Protein AF-A0A7E4W895-F1 (afdb_monomer_lite)

Secondary structure (DSSP, 8-state):
------HHHHHHHHHHHHHHHHHHHHHHHHHHHHHHHHHHHGGGS-HHHHHHHHHHHHHHHHHHHHHHHHHHHHHHHHHHHHH-GGGHHHHHHHHHHHHHTHHHHHHHHHHHH-HHHHHHHHHHHHHHHHHHHTSS-----------------------

Structure (mmCIF, N/CA/C/O backbone):
data_AF-A0A7E4W895-F1
#
_entry.id   AF-A0A7E4W895-F1
#
loop_
_atom_site.group_PDB
_atom_site.id
_atom_site.type_symbol
_atom_site.label_atom_id
_atom_site.label_alt_id
_atom_site.label_comp_id
_atom_site.label_asym_id
_atom_site.label_entity_id
_atom_site.label_seq_id
_atom_site.pdbx_PDB_ins_code
_atom_site.Cartn_x
_atom_site.Cartn_y
_atom_site.Cartn_z
_atom_site.occupancy
_atom_site.B_iso_or_equiv
_atom_site.auth_seq_id
_atom_site.auth_comp_id
_atom_site.auth_asym_id
_atom_site.auth_atom_id
_atom_site.pdbx_PDB_model_num
ATOM 1 N N . MET A 1 1 ? 22.074 -8.668 -29.970 1.00 47.22 1 MET A N 1
ATOM 2 C CA . MET A 1 1 ? 21.170 -7.599 -29.499 1.00 47.22 1 MET A CA 1
ATOM 3 C C . MET A 1 1 ? 21.918 -6.771 -28.468 1.00 47.22 1 MET A C 1
ATOM 5 O O . MET A 1 1 ? 22.165 -7.253 -27.373 1.00 47.22 1 MET A O 1
ATOM 9 N N . THR A 1 2 ? 22.392 -5.586 -28.841 1.00 46.00 2 THR A N 1
ATOM 10 C CA . THR A 1 2 ? 23.095 -4.675 -27.926 1.00 46.00 2 THR A CA 1
ATOM 11 C C . THR A 1 2 ? 22.067 -3.862 -27.147 1.00 46.00 2 THR A C 1
ATOM 13 O O . THR A 1 2 ? 21.352 -3.057 -27.739 1.00 46.00 2 THR A O 1
ATOM 16 N N . PHE A 1 3 ? 21.988 -4.079 -25.833 1.00 55.56 3 PHE A N 1
ATOM 17 C CA . PHE A 1 3 ? 21.206 -3.254 -24.912 1.00 55.56 3 PHE A CA 1
ATOM 18 C C . PHE A 1 3 ? 21.777 -1.828 -24.896 1.00 55.56 3 PHE A C 1
ATOM 20 O O . PHE A 1 3 ? 22.714 -1.532 -24.156 1.00 55.56 3 PHE A O 1
ATOM 27 N N . GLN A 1 4 ? 21.238 -0.933 -25.723 1.00 60.53 4 GLN A N 1
ATOM 28 C CA . GLN A 1 4 ? 21.485 0.500 -25.578 1.00 60.53 4 GLN A CA 1
ATOM 29 C C . GLN A 1 4 ? 20.593 1.031 -24.456 1.00 60.53 4 GLN A C 1
ATOM 31 O O . GLN A 1 4 ? 19.469 1.475 -24.676 1.00 60.53 4 GLN A O 1
ATOM 36 N N . PHE A 1 5 ? 21.091 0.945 -23.223 1.00 64.50 5 PHE A N 1
ATOM 37 C CA . PHE A 1 5 ? 20.489 1.649 -22.100 1.00 64.50 5 PHE A CA 1
ATOM 38 C C . PHE A 1 5 ? 20.621 3.152 -22.333 1.00 64.50 5 PHE A C 1
ATOM 40 O O . PHE A 1 5 ? 21.709 3.720 -22.230 1.00 64.50 5 PHE A O 1
ATOM 47 N N . HIS A 1 6 ? 19.506 3.810 -22.636 1.00 74.12 6 HIS A N 1
ATOM 48 C CA . HIS A 1 6 ? 19.471 5.260 -22.662 1.00 74.12 6 HIS A CA 1
ATOM 49 C C . HIS A 1 6 ? 19.706 5.788 -21.241 1.00 74.12 6 HIS A C 1
ATOM 51 O O . HIS A 1 6 ? 18.913 5.559 -20.329 1.00 74.12 6 HIS A O 1
ATOM 57 N N . PHE A 1 7 ? 20.798 6.533 -21.071 1.00 76.81 7 PHE A N 1
ATOM 58 C CA . PHE A 1 7 ? 21.139 7.274 -19.854 1.00 76.81 7 PHE A CA 1
ATOM 59 C C . PHE A 1 7 ? 19.940 7.982 -19.174 1.00 76.81 7 PHE A C 1
ATOM 61 O O . PHE A 1 7 ? 19.807 7.859 -17.954 1.00 76.81 7 PHE A O 1
ATOM 68 N N . PRO A 1 8 ? 19.002 8.638 -19.900 1.00 81.56 8 PRO A N 1
ATOM 69 C CA . PRO A 1 8 ? 17.817 9.233 -19.271 1.00 81.56 8 PRO A CA 1
ATOM 70 C C . PRO A 1 8 ? 16.886 8.221 -18.580 1.00 81.56 8 PRO A C 1
ATOM 72 O O . PRO A 1 8 ? 16.293 8.551 -17.554 1.00 81.56 8 PRO A O 1
ATOM 75 N N . THR A 1 9 ? 16.782 6.983 -19.068 1.00 78.25 9 THR A N 1
ATOM 76 C CA . THR A 1 9 ? 15.957 5.935 -18.443 1.00 78.25 9 THR A CA 1
ATOM 77 C C . THR A 1 9 ? 16.526 5.509 -17.090 1.00 78.25 9 THR A C 1
ATOM 79 O O . THR A 1 9 ? 15.774 5.304 -16.140 1.00 78.25 9 THR A O 1
ATOM 82 N N . LEU A 1 10 ? 17.855 5.434 -16.968 1.00 79.94 10 LEU A N 1
ATOM 83 C CA . LEU A 1 10 ? 18.521 5.108 -15.702 1.00 79.94 10 LEU A CA 1
ATOM 84 C C . LEU A 1 10 ? 18.339 6.221 -14.663 1.00 79.94 10 LEU A C 1
ATOM 86 O O . LEU A 1 10 ? 18.015 5.933 -13.511 1.00 79.94 10 LEU A O 1
ATOM 90 N N . ILE A 1 11 ? 18.477 7.485 -15.076 1.00 85.31 11 ILE A N 1
ATOM 91 C CA . ILE A 1 11 ? 18.232 8.646 -14.203 1.00 85.31 11 ILE A CA 1
ATOM 92 C C . ILE A 1 11 ? 16.775 8.672 -13.729 1.00 85.31 11 ILE A C 1
ATOM 94 O O . ILE A 1 11 ? 16.512 8.901 -12.546 1.00 85.31 11 ILE A O 1
ATOM 98 N N . TYR A 1 12 ? 15.826 8.405 -14.629 1.00 82.44 12 TYR A N 1
ATOM 99 C CA . TYR A 1 12 ? 14.410 8.329 -14.281 1.00 82.44 12 TYR A CA 1
ATOM 100 C C . TYR A 1 12 ? 14.146 7.238 -13.234 1.00 82.44 12 TYR A C 1
ATOM 102 O O . TYR A 1 12 ? 13.542 7.515 -12.197 1.00 82.44 12 TYR A O 1
ATOM 110 N N . LEU A 1 13 ? 14.666 6.024 -13.445 1.00 80.69 13 LEU A N 1
ATOM 111 C CA . LEU A 1 13 ? 14.509 4.911 -12.503 1.00 80.69 13 LEU A CA 1
ATOM 112 C C . LEU A 1 13 ? 15.122 5.210 -11.134 1.00 80.69 13 LEU A C 1
ATOM 114 O O . LEU A 1 13 ? 14.492 4.927 -10.116 1.00 80.69 13 LEU A O 1
ATOM 118 N N . ALA A 1 14 ? 16.316 5.807 -11.100 1.00 83.25 14 ALA A N 1
ATOM 119 C CA . ALA A 1 14 ? 16.980 6.202 -9.859 1.00 83.25 14 ALA A CA 1
ATOM 120 C C . ALA A 1 14 ? 16.197 7.286 -9.097 1.00 83.25 14 ALA A C 1
ATOM 122 O O . ALA A 1 14 ? 16.089 7.245 -7.873 1.00 83.25 14 ALA A O 1
ATOM 123 N N . THR A 1 15 ? 15.604 8.239 -9.815 1.00 83.38 15 THR A N 1
ATOM 124 C CA . THR A 1 15 ? 14.814 9.315 -9.201 1.00 83.38 15 THR A CA 1
ATOM 125 C C . THR A 1 15 ? 13.5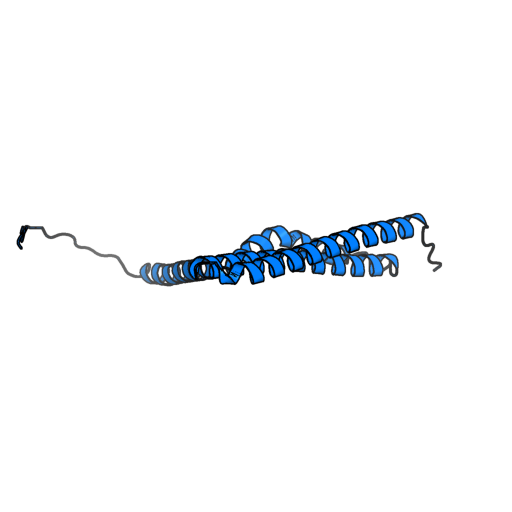05 8.772 -8.627 1.00 83.38 15 THR A C 1
ATOM 127 O O . THR A 1 15 ? 13.159 9.048 -7.477 1.00 83.38 15 THR A O 1
ATOM 130 N N . VAL A 1 16 ? 12.792 7.943 -9.395 1.00 80.69 16 VAL A N 1
ATOM 131 C CA . VAL A 1 16 ? 11.536 7.316 -8.955 1.00 80.69 16 VAL A CA 1
ATOM 132 C C . VAL A 1 16 ? 11.774 6.352 -7.792 1.00 80.69 16 VAL A C 1
ATOM 134 O O . VAL A 1 16 ? 10.981 6.340 -6.846 1.00 80.69 16 VAL A O 1
ATOM 137 N N . SER A 1 17 ? 12.868 5.582 -7.804 1.00 79.38 17 SER A N 1
ATOM 138 C CA . SER A 1 17 ? 13.217 4.683 -6.697 1.00 79.38 17 SER A CA 1
ATOM 139 C C . SER A 1 17 ? 13.502 5.458 -5.413 1.00 79.38 17 SER A C 1
ATOM 141 O O . SER A 1 17 ? 12.993 5.090 -4.351 1.00 79.38 17 SER A O 1
ATOM 143 N N . PHE A 1 18 ? 14.238 6.568 -5.504 1.00 85.50 18 PHE A N 1
ATOM 144 C CA . PHE A 1 18 ? 14.556 7.418 -4.362 1.00 85.50 18 PHE A CA 1
ATOM 145 C C . PHE A 1 18 ? 13.300 8.058 -3.758 1.00 85.50 18 PHE A C 1
ATOM 147 O O . PHE A 1 18 ? 13.082 7.980 -2.545 1.00 85.50 18 PHE A O 1
ATOM 154 N N . ILE A 1 19 ? 12.429 8.627 -4.596 1.00 84.88 19 ILE A N 1
ATOM 155 C CA . ILE A 1 19 ? 11.160 9.230 -4.157 1.00 84.88 19 ILE A CA 1
ATOM 156 C C . ILE A 1 19 ? 10.254 8.174 -3.512 1.00 84.88 19 ILE A 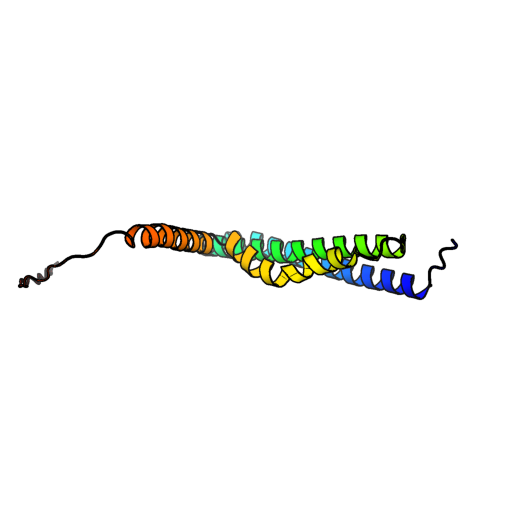C 1
ATOM 158 O O . ILE A 1 19 ? 9.683 8.409 -2.447 1.00 84.88 19 ILE A O 1
ATOM 162 N N . THR A 1 20 ? 10.146 6.991 -4.117 1.00 79.00 20 THR A N 1
ATOM 163 C CA . THR A 1 20 ? 9.283 5.919 -3.597 1.00 79.00 20 THR A CA 1
ATOM 164 C C . THR A 1 20 ? 9.812 5.386 -2.266 1.00 79.00 20 THR A C 1
ATOM 166 O O . THR A 1 20 ? 9.060 5.283 -1.298 1.00 79.00 20 THR A O 1
ATOM 169 N N . THR A 1 21 ? 11.116 5.113 -2.176 1.00 80.31 21 THR A N 1
ATOM 170 C CA . THR A 1 21 ? 11.744 4.569 -0.960 1.00 80.31 21 THR A CA 1
ATOM 171 C C . THR A 1 21 ? 11.673 5.563 0.197 1.00 80.31 21 THR A C 1
ATOM 173 O O . THR A 1 21 ? 11.325 5.182 1.315 1.00 80.31 21 THR A O 1
ATOM 176 N N . SER A 1 22 ? 11.934 6.848 -0.065 1.00 84.50 22 SER A N 1
ATOM 177 C CA . SER A 1 22 ? 11.808 7.901 0.952 1.00 84.50 22 SER A CA 1
ATOM 178 C C . SER A 1 22 ? 10.360 8.079 1.416 1.00 84.50 22 SER A C 1
ATOM 180 O O . SER A 1 22 ? 10.109 8.116 2.621 1.00 84.50 22 SER A O 1
ATOM 182 N N . SER A 1 23 ? 9.394 8.096 0.493 1.00 81.12 23 SER A N 1
ATOM 183 C CA . SER A 1 23 ? 7.967 8.225 0.823 1.00 81.12 23 SER A CA 1
ATOM 184 C C . SER A 1 23 ? 7.467 7.062 1.683 1.00 81.12 23 SER A C 1
ATOM 186 O O . SER A 1 23 ? 6.823 7.280 2.711 1.00 81.12 23 SER A O 1
ATOM 188 N N . VAL A 1 24 ? 7.802 5.822 1.307 1.00 79.88 24 VAL A N 1
ATOM 189 C CA . VAL A 1 24 ? 7.445 4.626 2.086 1.00 79.88 24 VAL A CA 1
ATOM 190 C C . VAL A 1 24 ? 8.120 4.656 3.458 1.00 79.88 24 VAL A C 1
ATOM 192 O O . VAL A 1 24 ? 7.450 4.432 4.465 1.00 79.88 24 VAL A O 1
ATOM 195 N N . GLY A 1 25 ? 9.407 5.007 3.526 1.00 82.31 25 GLY A N 1
ATOM 196 C CA . GLY A 1 25 ? 10.143 5.112 4.787 1.00 82.31 25 GLY A CA 1
ATOM 197 C C . GLY A 1 25 ? 9.527 6.120 5.763 1.00 82.31 25 GLY A C 1
ATOM 198 O O . GLY A 1 25 ? 9.337 5.798 6.938 1.00 82.31 25 GLY A O 1
ATOM 199 N N . ILE A 1 26 ? 9.144 7.305 5.277 1.00 85.94 26 ILE A N 1
ATOM 200 C CA . ILE A 1 26 ? 8.483 8.343 6.086 1.00 85.94 26 ILE A CA 1
ATOM 201 C C . ILE A 1 26 ? 7.126 7.850 6.603 1.00 85.94 26 ILE A C 1
ATOM 203 O O . ILE A 1 26 ? 6.828 8.002 7.792 1.00 85.94 26 ILE A O 1
ATOM 207 N N . LEU A 1 27 ? 6.317 7.218 5.746 1.00 81.25 27 LEU A N 1
ATOM 208 C CA . LEU A 1 27 ? 5.018 6.665 6.139 1.00 81.25 27 LEU A CA 1
ATOM 209 C C . LEU A 1 27 ? 5.169 5.570 7.198 1.00 81.25 27 LEU A C 1
ATOM 211 O O . LEU A 1 27 ? 4.451 5.573 8.200 1.00 81.25 27 LEU A O 1
ATOM 215 N N . THR A 1 28 ? 6.109 4.643 7.019 1.00 77.94 28 THR A N 1
ATOM 216 C CA . THR A 1 28 ? 6.372 3.586 8.002 1.00 77.94 28 THR A CA 1
ATOM 217 C C . THR A 1 28 ? 6.856 4.173 9.327 1.00 77.94 28 THR A C 1
ATOM 219 O O . THR A 1 28 ? 6.350 3.791 10.384 1.00 77.94 28 THR A O 1
ATOM 222 N N . TRP A 1 29 ? 7.772 5.144 9.291 1.00 84.81 29 TRP A N 1
ATOM 223 C CA . TRP A 1 29 ? 8.257 5.826 10.491 1.00 84.81 29 TRP A CA 1
ATOM 224 C C . TRP A 1 29 ? 7.125 6.524 11.253 1.00 84.81 29 TRP A C 1
ATOM 226 O O . TRP A 1 29 ? 6.993 6.343 12.467 1.00 84.81 29 TRP A O 1
ATOM 236 N N . PHE A 1 30 ? 6.261 7.259 10.545 1.00 84.00 30 PHE A N 1
ATOM 237 C CA . PHE A 1 30 ? 5.118 7.942 11.147 1.00 84.00 30 PHE A CA 1
ATOM 238 C C . PHE A 1 30 ? 4.158 6.949 11.814 1.00 84.00 30 PHE A C 1
ATOM 240 O O . PHE A 1 30 ? 3.771 7.144 12.966 1.00 84.00 30 PHE A O 1
ATOM 247 N N . ASN A 1 31 ? 3.842 5.835 11.147 1.00 78.19 31 ASN A N 1
ATOM 248 C CA . ASN A 1 31 ? 2.988 4.787 11.710 1.00 78.19 31 ASN A CA 1
ATOM 249 C C . ASN A 1 31 ? 3.578 4.162 12.980 1.00 78.19 31 ASN A C 1
ATOM 251 O O . ASN A 1 31 ? 2.865 3.992 13.973 1.00 78.19 31 ASN A O 1
ATOM 255 N N . ILE A 1 32 ? 4.885 3.875 12.992 1.00 80.06 32 ILE A N 1
ATOM 256 C CA . ILE A 1 32 ? 5.581 3.373 14.186 1.00 80.06 32 ILE A CA 1
ATOM 257 C C . ILE A 1 32 ? 5.506 4.406 15.315 1.00 80.06 32 ILE A C 1
ATOM 259 O O . ILE A 1 32 ? 5.205 4.052 16.460 1.00 80.06 32 ILE A O 1
ATOM 263 N N . ARG A 1 33 ? 5.739 5.686 15.007 1.00 83.94 33 ARG A N 1
ATOM 264 C CA . ARG A 1 33 ? 5.737 6.764 16.002 1.00 83.94 33 ARG A CA 1
ATOM 265 C C . ARG A 1 33 ? 4.355 6.979 16.613 1.00 83.94 33 ARG A C 1
ATOM 267 O O . ARG A 1 33 ? 4.242 7.090 17.836 1.00 83.94 33 ARG A O 1
ATOM 274 N N . VAL A 1 34 ? 3.310 6.975 15.789 1.00 80.06 34 VAL A N 1
ATOM 275 C CA . VAL A 1 34 ? 1.915 7.041 16.240 1.00 80.06 34 VAL A CA 1
ATOM 276 C C . VAL A 1 34 ? 1.582 5.822 17.097 1.00 80.06 34 VAL A C 1
ATOM 278 O O . VAL A 1 34 ? 1.086 5.978 18.211 1.00 80.06 34 VAL A O 1
ATOM 281 N N . ALA A 1 35 ? 1.929 4.611 16.653 1.00 76.31 35 ALA A N 1
ATOM 282 C CA . ALA A 1 35 ? 1.695 3.398 17.432 1.00 76.31 35 ALA A CA 1
ATOM 283 C C . ALA A 1 35 ? 2.396 3.435 18.804 1.00 76.31 35 ALA A C 1
ATOM 285 O O . ALA A 1 35 ? 1.811 3.003 19.800 1.00 76.31 35 ALA A O 1
ATOM 286 N N . ALA A 1 36 ? 3.615 3.975 18.882 1.00 80.75 36 ALA A N 1
ATOM 287 C CA . ALA A 1 36 ? 4.345 4.145 20.137 1.00 80.75 36 ALA A CA 1
ATOM 288 C C . ALA A 1 36 ? 3.664 5.158 21.077 1.00 80.75 36 ALA A C 1
ATOM 290 O O . ALA A 1 36 ? 3.422 4.836 22.243 1.00 80.75 36 ALA A O 1
ATOM 291 N N . HIS A 1 37 ? 3.277 6.337 20.573 1.00 80.56 37 HIS A N 1
ATOM 292 C CA . HIS A 1 37 ? 2.539 7.336 21.360 1.00 80.56 37 HIS A CA 1
ATOM 293 C C . HIS A 1 37 ? 1.210 6.788 21.891 1.00 80.56 37 HIS A C 1
ATOM 295 O O . HIS A 1 37 ? 0.843 7.023 23.042 1.00 80.56 37 HIS A O 1
ATOM 301 N N . LEU A 1 38 ? 0.508 5.999 21.079 1.00 73.69 38 LEU A N 1
ATOM 302 C CA . LEU A 1 38 ? -0.759 5.387 21.465 1.00 73.69 38 LEU A CA 1
ATOM 303 C C . LEU A 1 38 ? -0.596 4.298 22.525 1.00 73.69 38 LEU A C 1
ATOM 305 O O . LEU A 1 38 ? -1.451 4.169 23.401 1.00 73.69 38 LEU A O 1
ATOM 309 N N . ARG A 1 39 ? 0.500 3.532 22.487 1.00 78.56 39 ARG A N 1
ATOM 310 C CA . ARG A 1 39 ? 0.827 2.562 23.544 1.00 78.56 39 ARG A CA 1
ATOM 311 C C . ARG A 1 39 ? 1.092 3.258 24.877 1.00 78.56 39 ARG A C 1
ATOM 313 O O . ARG A 1 39 ? 0.597 2.776 25.890 1.00 78.56 39 ARG A O 1
ATOM 320 N N . ALA A 1 40 ? 1.791 4.393 24.867 1.00 79.69 40 ALA A N 1
ATOM 321 C CA . ALA A 1 40 ? 2.042 5.187 26.070 1.00 79.69 40 ALA A CA 1
ATOM 322 C C . ALA A 1 40 ? 0.748 5.799 26.644 1.00 79.69 40 ALA A C 1
ATOM 324 O O . ALA A 1 40 ? 0.507 5.737 27.846 1.00 79.69 40 ALA A O 1
ATOM 325 N N . ALA A 1 41 ? -0.137 6.315 25.785 1.00 77.38 41 ALA A N 1
ATOM 326 C CA . ALA A 1 41 ? -1.396 6.931 26.213 1.00 77.38 41 ALA A CA 1
ATOM 327 C C . ALA A 1 41 ? -2.460 5.917 26.691 1.00 77.38 41 ALA A C 1
ATOM 329 O O . ALA A 1 41 ? -3.449 6.293 27.324 1.00 77.38 41 ALA A O 1
ATOM 330 N N . LYS A 1 42 ? -2.259 4.620 26.421 1.00 73.94 42 LYS A N 1
ATOM 331 C CA . LYS A 1 42 ? -3.197 3.537 26.754 1.00 73.94 42 LYS A CA 1
ATOM 332 C C . LYS A 1 42 ? -3.465 3.410 28.261 1.00 73.94 42 LYS A C 1
ATOM 334 O O . LYS A 1 42 ? -4.544 2.958 28.629 1.00 73.94 42 LYS A O 1
ATOM 339 N N . ALA A 1 43 ? -2.525 3.829 29.112 1.00 71.38 43 ALA A N 1
ATOM 340 C CA . ALA A 1 43 ? -2.652 3.768 30.571 1.00 71.38 43 ALA A CA 1
ATOM 341 C C . ALA A 1 43 ? -3.724 4.719 31.146 1.00 71.38 43 ALA A C 1
ATOM 343 O O . ALA A 1 43 ? -4.251 4.456 32.222 1.00 71.38 43 ALA A O 1
ATOM 344 N N . HIS A 1 44 ? -4.085 5.787 30.423 1.00 72.94 44 HIS A N 1
ATOM 345 C CA . HIS A 1 44 ? -5.024 6.817 30.894 1.00 72.94 44 HIS A CA 1
ATOM 346 C C . HIS A 1 44 ? -6.389 6.789 30.188 1.00 72.94 44 HIS A C 1
ATOM 348 O O . HIS A 1 44 ? -7.246 7.629 30.456 1.00 72.94 44 HIS A O 1
ATOM 354 N N . MET A 1 45 ? -6.615 5.848 29.266 1.00 75.00 45 MET A N 1
ATOM 355 C CA . MET A 1 45 ? -7.831 5.812 28.451 1.00 75.00 45 MET A CA 1
ATOM 356 C C . MET A 1 45 ? -8.868 4.817 28.977 1.00 75.00 45 MET A C 1
ATOM 358 O O . MET A 1 45 ? -8.556 3.703 29.388 1.00 75.00 45 MET A O 1
ATOM 362 N N . HIS A 1 46 ? -10.144 5.191 28.873 1.00 75.38 46 HIS A N 1
ATOM 363 C CA . HIS A 1 46 ? -11.267 4.308 29.179 1.00 75.38 46 HIS A CA 1
ATOM 364 C C . HIS A 1 46 ? -11.294 3.096 28.224 1.00 75.38 46 HIS A C 1
ATOM 366 O O . HIS A 1 46 ? -11.019 3.224 27.026 1.00 75.38 46 HIS A O 1
ATOM 372 N N . GLY A 1 47 ? -11.688 1.915 28.714 1.00 73.56 47 GLY A N 1
ATOM 373 C CA . GLY A 1 47 ? -11.599 0.655 27.954 1.00 73.56 47 GLY A CA 1
ATOM 374 C C . GLY A 1 47 ? -12.334 0.646 26.602 1.00 73.56 47 GLY A C 1
ATOM 375 O O . GLY A 1 47 ? -11.915 -0.041 25.667 1.00 73.56 47 GLY A O 1
ATOM 376 N N . LYS A 1 48 ? -13.401 1.442 26.458 1.00 75.00 48 LYS A N 1
ATOM 377 C CA . LYS A 1 48 ? -14.140 1.601 25.193 1.00 75.00 48 LYS A CA 1
ATOM 378 C C . LYS A 1 48 ? -13.350 2.429 24.168 1.00 75.00 48 LYS A C 1
ATOM 380 O O . LYS A 1 48 ? -13.291 2.045 23.002 1.00 75.00 48 LYS A O 1
ATOM 385 N N . THR A 1 49 ? -12.682 3.493 24.615 1.00 75.62 49 THR A N 1
ATOM 386 C CA . THR A 1 49 ? -11.811 4.351 23.796 1.00 75.62 49 THR A CA 1
ATOM 387 C C . THR A 1 49 ? -10.588 3.584 23.309 1.00 75.62 49 THR A C 1
ATOM 389 O O . THR A 1 49 ? -10.271 3.642 22.128 1.00 75.62 49 THR A O 1
ATOM 392 N N . ILE A 1 50 ? -9.974 2.760 24.167 1.00 77.56 50 ILE A N 1
ATOM 393 C CA . ILE A 1 50 ? -8.823 1.917 23.798 1.00 77.56 50 ILE A CA 1
ATOM 394 C C . ILE A 1 50 ? -9.145 0.998 22.610 1.00 77.56 50 ILE A C 1
ATOM 396 O O . ILE A 1 50 ? -8.332 0.858 21.696 1.00 77.56 50 ILE A O 1
ATOM 400 N N . ARG A 1 51 ? -10.330 0.371 22.604 1.00 75.06 51 ARG A N 1
ATOM 401 C CA . ARG A 1 51 ? -10.741 -0.534 21.518 1.00 75.06 51 ARG A CA 1
ATOM 402 C C . ARG A 1 51 ? -10.953 0.208 20.201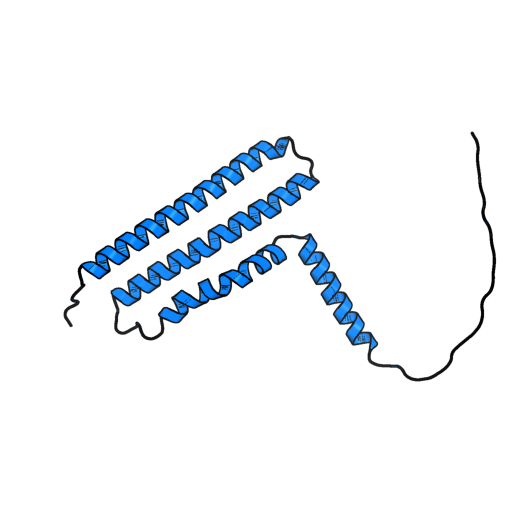 1.00 75.06 51 ARG A C 1
ATOM 404 O O . ARG A 1 51 ? -10.528 -0.294 19.165 1.00 75.06 51 ARG A O 1
ATOM 411 N N . LEU A 1 52 ? -11.568 1.389 20.248 1.00 77.25 52 LEU A N 1
ATOM 412 C CA . LEU A 1 52 ? -11.753 2.237 19.068 1.00 77.25 52 LEU A CA 1
ATOM 413 C C . LEU A 1 52 ? -10.396 2.707 18.517 1.00 77.25 52 LEU A C 1
ATOM 415 O O . LEU A 1 52 ? -10.114 2.558 17.331 1.00 77.25 52 LEU A O 1
ATOM 419 N N . GLN A 1 53 ? -9.518 3.184 19.400 1.00 77.62 53 GLN A N 1
ATOM 420 C CA . GLN A 1 53 ? -8.171 3.644 19.063 1.00 77.62 53 GLN A CA 1
ATOM 421 C C . GLN A 1 53 ? -7.350 2.536 18.389 1.00 77.62 53 GLN A C 1
ATOM 423 O O . GLN A 1 53 ? -6.684 2.762 17.378 1.00 77.62 53 GLN A O 1
ATOM 428 N N . GLN A 1 54 ? -7.415 1.316 18.933 1.00 79.56 54 GLN A N 1
ATOM 429 C CA . GLN A 1 54 ? -6.703 0.162 18.392 1.00 79.56 54 GLN A CA 1
ATOM 430 C C . GLN A 1 54 ? -7.220 -0.223 16.999 1.00 79.56 54 GLN A C 1
ATOM 432 O O . GLN A 1 54 ? -6.418 -0.585 16.141 1.00 79.56 54 GLN A O 1
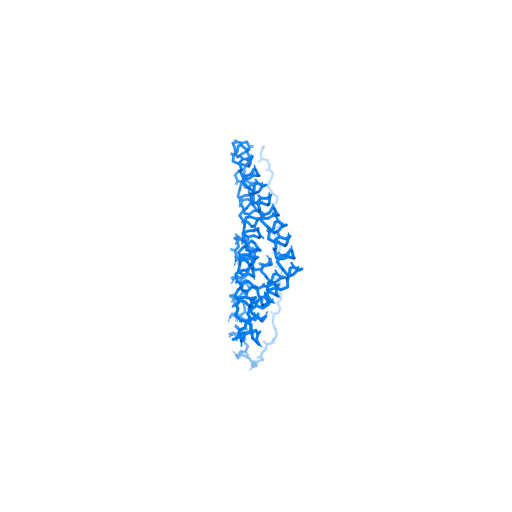ATOM 437 N N . GLN A 1 55 ? -8.528 -0.098 16.751 1.00 79.56 55 GLN A N 1
ATOM 438 C CA . GLN A 1 55 ? -9.117 -0.327 15.428 1.00 79.56 55 GLN A CA 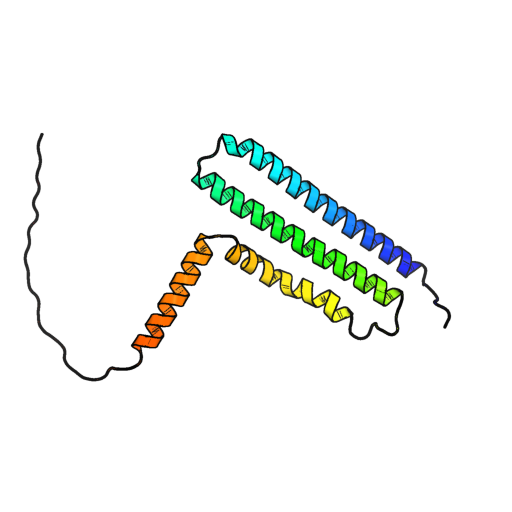1
ATOM 439 C C . GLN A 1 55 ? -8.638 0.703 14.401 1.00 79.56 55 GLN A C 1
ATOM 441 O O . GLN A 1 55 ? -8.212 0.312 13.317 1.00 79.56 55 GLN A O 1
ATOM 446 N N . ILE A 1 56 ? -8.630 1.989 14.761 1.00 80.50 56 ILE A N 1
ATOM 447 C CA . ILE A 1 56 ? -8.141 3.070 13.888 1.00 80.50 56 ILE A CA 1
ATOM 448 C C . ILE A 1 56 ? -6.654 2.875 13.570 1.00 80.50 56 ILE A C 1
ATOM 450 O O . ILE A 1 56 ? -6.247 2.953 12.416 1.00 80.50 56 ILE A O 1
ATOM 454 N N . THR A 1 57 ? -5.846 2.546 14.581 1.00 78.81 57 THR A N 1
ATOM 455 C CA . THR A 1 57 ? -4.404 2.294 14.407 1.00 78.81 57 THR A CA 1
ATOM 456 C C . THR A 1 57 ? -4.152 1.113 13.478 1.00 78.81 57 THR A C 1
ATOM 458 O O . THR A 1 57 ? -3.280 1.163 12.614 1.00 78.81 57 THR A O 1
ATOM 461 N N . TRP A 1 58 ? -4.913 0.032 13.650 1.00 78.81 58 TRP A N 1
ATOM 462 C CA . TRP A 1 58 ? -4.796 -1.145 12.801 1.00 78.81 58 TRP A CA 1
ATOM 463 C C . TRP A 1 58 ? -5.183 -0.837 11.353 1.00 78.81 58 TRP A C 1
ATOM 465 O O . TRP A 1 58 ? -4.480 -1.243 10.433 1.00 78.81 58 TRP A O 1
ATOM 475 N N . GLN A 1 59 ? -6.251 -0.066 11.154 1.00 80.69 59 GLN A N 1
ATOM 476 C CA . GLN A 1 59 ? -6.679 0.370 9.832 1.00 80.69 59 GLN A CA 1
ATOM 477 C C . GLN A 1 59 ? -5.627 1.255 9.151 1.00 80.69 59 GLN A C 1
ATOM 479 O O . GLN A 1 59 ? -5.285 0.994 8.002 1.00 80.69 59 GLN A O 1
ATOM 484 N N . LEU A 1 60 ? -5.067 2.239 9.859 1.00 77.88 60 LEU A N 1
ATOM 485 C CA . LEU A 1 60 ? -3.993 3.100 9.347 1.00 77.88 60 LEU A CA 1
ATOM 486 C C . LEU A 1 60 ? -2.741 2.297 8.967 1.00 77.88 60 LEU A C 1
ATOM 488 O O . LEU A 1 60 ? -2.152 2.528 7.912 1.00 77.88 60 LEU A O 1
ATOM 492 N N . ASN A 1 61 ? -2.373 1.301 9.777 1.00 79.06 61 ASN A N 1
ATOM 493 C CA . ASN A 1 61 ? -1.274 0.393 9.447 1.00 79.06 61 ASN A CA 1
ATOM 494 C C . ASN A 1 61 ? -1.574 -0.426 8.184 1.00 79.06 61 ASN A C 1
ATOM 496 O O . ASN A 1 61 ? -0.725 -0.544 7.309 1.00 79.06 61 ASN A O 1
ATOM 500 N N . LEU A 1 62 ? -2.785 -0.966 8.040 1.00 79.81 62 LEU A N 1
ATOM 501 C CA . LEU A 1 62 ? -3.140 -1.759 6.859 1.00 79.81 62 LEU A CA 1
ATOM 502 C C . LEU A 1 62 ? -3.178 -0.907 5.583 1.00 79.81 62 LEU A C 1
ATOM 504 O O . LEU A 1 62 ? -2.675 -1.326 4.541 1.00 79.81 62 LEU A O 1
ATOM 508 N N . GLN A 1 63 ? -3.722 0.306 5.686 1.00 78.62 63 GLN A N 1
ATOM 509 C CA . GLN A 1 63 ? -3.792 1.271 4.590 1.00 78.62 63 GLN A CA 1
ATOM 510 C C . GLN A 1 63 ? -2.430 1.841 4.192 1.00 78.62 63 GLN A C 1
ATOM 512 O O . GLN A 1 63 ? -2.304 2.333 3.081 1.00 78.62 63 GLN A O 1
ATOM 517 N N . SER A 1 64 ? -1.419 1.788 5.058 1.00 78.44 64 SER A N 1
ATOM 518 C CA . SER A 1 64 ? -0.056 2.232 4.731 1.00 78.44 64 SER A CA 1
ATOM 519 C C . SER A 1 64 ? 0.831 1.094 4.233 1.00 78.44 64 SER A C 1
ATOM 521 O O . SER A 1 64 ? 1.621 1.294 3.311 1.00 78.44 64 SER A O 1
ATOM 523 N N . VAL A 1 65 ? 0.668 -0.117 4.774 1.00 79.00 65 VAL A N 1
ATOM 524 C CA . VAL A 1 65 ? 1.403 -1.307 4.319 1.00 79.00 65 VAL A CA 1
ATOM 525 C C . VAL A 1 65 ? 0.992 -1.706 2.902 1.00 79.00 65 VAL A C 1
ATOM 527 O O . VAL A 1 65 ? 1.851 -2.056 2.097 1.00 79.00 65 VAL A O 1
ATOM 530 N N . PHE A 1 66 ? -0.296 -1.638 2.560 1.00 81.69 66 PHE A N 1
ATOM 531 C CA . PHE A 1 66 ? -0.757 -2.097 1.248 1.00 81.69 66 PHE A CA 1
ATOM 532 C C . PHE A 1 66 ? -0.196 -1.270 0.068 1.00 81.69 66 PHE A C 1
ATOM 534 O O . PHE A 1 66 ? 0.408 -1.869 -0.822 1.00 81.69 66 PHE A O 1
ATOM 541 N N . PRO A 1 67 ? -0.280 0.077 0.051 1.00 78.19 67 PRO A N 1
ATOM 542 C CA . PRO A 1 67 ? 0.356 0.889 -0.987 1.00 78.19 67 PRO A CA 1
ATOM 543 C C . PRO A 1 67 ? 1.871 0.698 -1.047 1.00 78.19 67 PRO A C 1
ATOM 545 O O . PRO A 1 67 ? 2.433 0.709 -2.140 1.00 78.19 67 PRO A O 1
ATOM 548 N N . ALA A 1 68 ? 2.528 0.477 0.099 1.00 80.12 68 ALA A N 1
ATOM 549 C CA . ALA A 1 68 ? 3.955 0.177 0.134 1.00 80.12 68 ALA A CA 1
ATOM 550 C C . ALA A 1 68 ? 4.266 -1.121 -0.633 1.00 80.12 68 ALA A C 1
ATOM 552 O O . ALA A 1 68 ? 5.102 -1.102 -1.534 1.00 80.12 68 ALA A O 1
ATOM 553 N N . LEU A 1 69 ? 3.528 -2.207 -0.377 1.00 81.94 69 LEU A N 1
ATOM 554 C CA . LEU A 1 69 ? 3.684 -3.471 -1.109 1.00 81.94 69 LEU A CA 1
ATOM 555 C C . LEU A 1 69 ? 3.404 -3.314 -2.611 1.00 81.94 69 LEU A C 1
ATOM 557 O O . LEU A 1 69 ? 4.195 -3.782 -3.432 1.00 81.94 69 LEU A O 1
ATOM 561 N N . CYS A 1 70 ? 2.330 -2.609 -2.984 1.00 83.62 70 CYS A N 1
ATOM 562 C CA . CYS A 1 70 ? 2.020 -2.329 -4.390 1.00 83.62 70 CYS A CA 1
ATOM 563 C C . CYS A 1 70 ? 3.124 -1.516 -5.082 1.00 83.62 70 CYS A C 1
ATOM 565 O O . CYS A 1 70 ? 3.446 -1.773 -6.244 1.00 83.62 70 CYS A O 1
ATOM 567 N N . SER A 1 71 ? 3.732 -0.561 -4.370 1.00 79.75 71 SER A N 1
ATOM 568 C CA . SER A 1 71 ? 4.835 0.247 -4.897 1.00 79.75 71 SER A CA 1
ATOM 569 C C . SER A 1 71 ? 6.103 -0.578 -5.124 1.00 79.75 71 SER A C 1
ATOM 571 O O . SER A 1 71 ? 6.717 -0.472 -6.185 1.00 79.75 71 SER A O 1
ATOM 573 N N . THR A 1 72 ? 6.454 -1.474 -4.195 1.00 80.69 72 THR A N 1
ATOM 574 C CA . THR A 1 72 ? 7.602 -2.380 -4.347 1.00 80.69 72 THR A CA 1
ATOM 575 C C . THR A 1 72 ? 7.390 -3.361 -5.497 1.00 80.69 72 THR A C 1
ATOM 577 O O . THR A 1 72 ? 8.298 -3.567 -6.301 1.00 80.69 72 THR A O 1
ATOM 580 N N . GLN A 1 73 ? 6.182 -3.920 -5.624 1.00 83.38 73 GLN A N 1
ATOM 581 C CA . GLN A 1 73 ? 5.820 -4.788 -6.745 1.00 83.38 73 GLN A CA 1
ATOM 582 C C . GLN A 1 73 ? 5.970 -4.053 -8.082 1.00 83.38 73 GLN A C 1
ATOM 584 O O . GLN A 1 73 ? 6.611 -4.562 -8.999 1.00 83.38 73 GLN A O 1
ATOM 589 N N . THR A 1 74 ? 5.422 -2.842 -8.185 1.00 83.12 74 THR A N 1
ATOM 590 C CA . THR A 1 74 ? 5.522 -2.017 -9.397 1.00 83.12 74 THR A CA 1
ATOM 591 C C . THR A 1 74 ? 6.969 -1.756 -9.776 1.00 83.12 74 THR A C 1
ATOM 593 O O . THR A 1 74 ? 7.333 -1.901 -10.940 1.00 83.12 74 THR A O 1
ATOM 596 N N . PHE A 1 75 ? 7.812 -1.449 -8.791 1.00 80.31 75 PHE A N 1
ATOM 597 C CA . PHE A 1 75 ? 9.234 -1.241 -9.022 1.00 80.31 75 PHE A CA 1
ATOM 598 C C . PHE A 1 75 ? 9.921 -2.493 -9.586 1.00 80.31 75 PHE A C 1
ATOM 600 O O . PHE A 1 75 ? 10.658 -2.398 -10.566 1.00 80.31 75 PHE A O 1
ATOM 607 N N . ALA A 1 76 ? 9.631 -3.672 -9.027 1.00 82.81 76 ALA A N 1
ATOM 608 C CA . ALA A 1 76 ? 10.166 -4.937 -9.524 1.00 82.81 76 ALA A CA 1
ATOM 609 C C . ALA A 1 76 ? 9.736 -5.221 -10.975 1.00 82.81 76 ALA A C 1
ATOM 611 O O . ALA A 1 76 ? 10.565 -5.613 -11.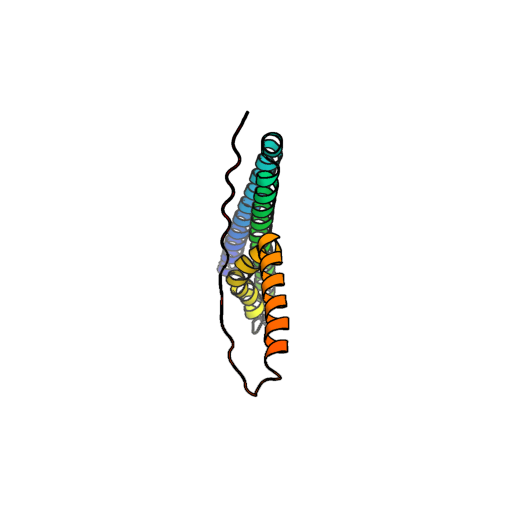794 1.00 82.81 76 ALA A O 1
ATOM 612 N N . PHE A 1 77 ? 8.471 -4.968 -11.325 1.00 83.56 77 PHE A N 1
ATOM 613 C CA . PHE A 1 77 ? 7.985 -5.155 -12.697 1.00 83.56 77 PHE A CA 1
ATOM 614 C C . PHE A 1 77 ? 8.587 -4.152 -13.680 1.00 83.56 77 PHE A C 1
ATOM 616 O O . PHE A 1 77 ? 8.991 -4.546 -14.770 1.00 83.56 77 PHE A O 1
ATOM 623 N N . VAL A 1 78 ? 8.696 -2.875 -13.304 1.00 82.19 78 VAL A N 1
ATOM 624 C CA . VAL A 1 78 ? 9.354 -1.861 -14.143 1.00 82.19 78 VAL A CA 1
ATOM 625 C C . VAL A 1 78 ? 10.817 -2.232 -14.383 1.00 82.19 78 VAL A C 1
ATOM 627 O O . VAL A 1 78 ? 11.294 -2.124 -15.511 1.00 82.19 78 VAL A O 1
ATOM 630 N N . PHE A 1 79 ? 11.513 -2.729 -13.358 1.00 82.88 79 PHE A N 1
ATOM 631 C CA . PHE A 1 79 ? 12.873 -3.238 -13.501 1.00 82.88 79 PHE A CA 1
ATOM 632 C C . PHE A 1 79 ? 12.926 -4.392 -14.515 1.00 82.88 79 PHE A C 1
ATOM 634 O O . PHE A 1 79 ? 13.686 -4.324 -15.475 1.00 82.88 79 PHE A O 1
ATOM 641 N N . ILE A 1 80 ? 12.063 -5.405 -14.387 1.00 83.06 80 ILE A N 1
ATOM 642 C CA . ILE A 1 80 ? 12.010 -6.531 -15.337 1.00 83.06 80 ILE A CA 1
ATOM 643 C C . ILE A 1 80 ? 11.733 -6.052 -16.770 1.00 83.06 80 ILE A C 1
ATOM 645 O O . ILE A 1 80 ? 12.425 -6.474 -17.688 1.00 83.06 80 ILE A O 1
ATOM 649 N N . ILE A 1 81 ? 10.782 -5.135 -16.977 1.00 82.19 81 ILE A N 1
ATOM 650 C CA . ILE A 1 81 ? 10.452 -4.605 -18.313 1.00 82.19 81 ILE A CA 1
ATOM 651 C C . ILE A 1 81 ? 11.661 -3.905 -18.944 1.00 82.19 81 ILE A C 1
ATOM 653 O O . ILE A 1 81 ? 11.942 -4.090 -20.126 1.00 82.19 81 ILE A O 1
ATOM 657 N N . VAL A 1 82 ? 12.386 -3.109 -18.158 1.00 79.75 82 VAL A N 1
ATOM 658 C CA . VAL A 1 82 ? 13.553 -2.358 -18.635 1.00 79.75 82 VAL A CA 1
ATOM 659 C C . VAL A 1 82 ? 14.712 -3.292 -19.000 1.00 79.75 82 VAL A C 1
ATOM 661 O O . VAL A 1 82 ? 15.397 -3.059 -19.995 1.00 79.75 82 VAL A O 1
ATOM 664 N N . PHE A 1 83 ? 14.924 -4.360 -18.230 1.00 80.50 83 PHE A N 1
ATOM 665 C CA . PHE A 1 83 ? 15.981 -5.344 -18.486 1.00 80.50 83 PHE A CA 1
ATOM 666 C C . PHE A 1 83 ? 15.552 -6.474 -19.434 1.00 80.50 83 PHE A C 1
ATOM 668 O O . PHE A 1 83 ? 16.389 -7.270 -19.854 1.00 80.50 83 PHE A O 1
ATOM 675 N N . THR A 1 84 ? 14.270 -6.582 -19.783 1.00 81.94 84 THR A N 1
ATOM 676 C CA . THR A 1 84 ? 13.746 -7.634 -20.666 1.00 81.94 84 THR A CA 1
ATOM 677 C C . THR A 1 84 ? 12.606 -7.092 -21.548 1.00 81.94 84 THR A C 1
ATOM 679 O O . THR A 1 84 ? 11.439 -7.454 -21.373 1.00 81.94 84 THR A O 1
ATOM 682 N N . PRO A 1 85 ? 12.926 -6.208 -22.515 1.00 73.19 85 PRO A N 1
ATOM 683 C CA . PRO A 1 85 ? 11.933 -5.451 -23.285 1.00 73.19 85 PRO A CA 1
ATOM 684 C C . PRO A 1 85 ? 10.991 -6.324 -24.129 1.00 73.19 85 PRO A C 1
ATOM 686 O O . PRO A 1 85 ? 9.840 -5.936 -24.357 1.00 73.19 85 PRO A O 1
ATOM 689 N N . ASP A 1 86 ? 11.429 -7.528 -24.507 1.00 79.62 86 ASP A N 1
ATOM 690 C CA . ASP A 1 86 ? 10.636 -8.506 -25.266 1.00 79.62 86 ASP A CA 1
ATOM 691 C C . ASP A 1 86 ? 9.369 -8.975 -24.517 1.00 79.62 86 ASP A C 1
ATOM 693 O O . ASP A 1 86 ? 8.426 -9.461 -25.136 1.00 79.62 86 ASP A O 1
ATOM 697 N N . TYR A 1 87 ? 9.301 -8.784 -23.191 1.00 71.88 87 TYR A N 1
ATOM 698 C CA . TYR A 1 87 ? 8.164 -9.187 -22.347 1.00 71.88 87 TYR A CA 1
ATOM 699 C C . TYR A 1 87 ? 7.227 -8.028 -21.958 1.00 71.88 87 TYR A C 1
ATOM 701 O O . TYR A 1 87 ? 6.323 -8.195 -21.134 1.00 71.88 87 TYR A O 1
ATOM 709 N N . SER A 1 88 ? 7.403 -6.843 -22.546 1.00 70.69 88 SER A N 1
ATOM 710 C CA . SER A 1 88 ? 6.666 -5.627 -22.159 1.00 70.69 88 SER A CA 1
ATOM 711 C C . SER A 1 88 ? 5.150 -5.680 -22.421 1.00 70.69 88 SER A C 1
ATOM 713 O O . SER A 1 88 ? 4.385 -5.027 -21.710 1.00 70.69 88 SER A O 1
ATOM 715 N N . GLY A 1 89 ? 4.693 -6.494 -23.381 1.00 70.12 89 GLY A N 1
ATOM 716 C CA . GLY A 1 89 ? 3.331 -6.450 -23.937 1.00 70.12 89 GLY A CA 1
ATOM 717 C C . GLY A 1 89 ? 2.159 -6.754 -22.989 1.00 70.12 89 GLY A C 1
ATOM 718 O O . GLY A 1 89 ? 1.017 -6.490 -23.346 1.00 70.12 89 GLY A O 1
ATOM 719 N N . GLY A 1 90 ? 2.397 -7.263 -21.777 1.00 74.38 90 GLY A N 1
ATOM 720 C CA . GLY A 1 90 ? 1.328 -7.555 -20.804 1.00 74.38 90 GLY A CA 1
ATOM 721 C C . GLY A 1 90 ? 1.640 -7.172 -19.359 1.00 74.38 90 GLY A C 1
ATOM 722 O O . GLY A 1 90 ? 0.742 -7.142 -18.516 1.00 74.38 90 GLY A O 1
ATOM 723 N N . MET A 1 91 ? 2.896 -6.836 -19.050 1.00 79.31 91 MET A N 1
ATOM 724 C CA . MET A 1 91 ? 3.319 -6.579 -17.671 1.00 79.31 91 MET A CA 1
ATOM 725 C C . MET A 1 91 ? 2.733 -5.288 -17.087 1.00 79.31 91 MET A C 1
ATOM 727 O O . MET A 1 91 ? 2.535 -5.196 -15.876 1.00 79.31 91 MET A O 1
ATOM 731 N N . PHE A 1 92 ? 2.352 -4.328 -17.934 1.00 78.00 92 PHE A N 1
ATOM 732 C CA . PHE A 1 92 ? 1.684 -3.102 -17.493 1.00 78.00 92 PHE A CA 1
ATOM 733 C C . PHE A 1 92 ? 0.371 -3.375 -16.748 1.00 78.00 92 PHE A C 1
ATOM 735 O O . PHE A 1 92 ? 0.077 -2.684 -15.775 1.00 78.00 92 PHE A O 1
ATOM 742 N N . MET A 1 93 ? -0.392 -4.413 -17.112 1.00 81.44 93 MET A N 1
ATOM 743 C CA . MET A 1 93 ? -1.619 -4.743 -16.374 1.00 81.44 93 MET A CA 1
ATOM 744 C C . MET A 1 93 ? -1.334 -5.151 -14.925 1.00 81.44 93 MET A C 1
ATOM 746 O O . MET A 1 93 ? -2.084 -4.772 -14.029 1.00 81.44 93 MET A O 1
ATOM 750 N N . PHE A 1 94 ? -0.224 -5.847 -14.668 1.00 81.12 94 PHE A N 1
ATOM 751 C CA . PHE A 1 94 ? 0.188 -6.226 -13.311 1.00 81.12 94 PHE A CA 1
ATOM 752 C C . PHE A 1 94 ? 0.683 -5.038 -12.484 1.00 81.12 94 PHE A C 1
ATOM 754 O O . PHE A 1 94 ? 0.624 -5.089 -11.255 1.00 81.12 94 PHE A O 1
ATOM 761 N N . ILE A 1 95 ? 1.130 -3.969 -13.148 1.00 82.44 95 ILE A N 1
ATOM 762 C CA . ILE A 1 95 ? 1.456 -2.694 -12.510 1.00 82.44 95 ILE A CA 1
ATOM 763 C C . ILE A 1 95 ? 0.173 -1.944 -12.153 1.00 82.44 95 ILE A C 1
ATOM 765 O O . ILE A 1 95 ? 0.022 -1.526 -11.013 1.00 82.44 95 ILE A O 1
ATOM 769 N N . TYR A 1 96 ? -0.771 -1.788 -13.086 1.00 82.25 96 TYR A N 1
ATOM 770 C CA . TYR A 1 96 ? -1.955 -0.945 -12.875 1.00 82.25 96 TYR A CA 1
ATOM 771 C C . TYR A 1 96 ? -3.072 -1.610 -12.057 1.00 82.25 96 TYR A C 1
ATOM 773 O O . TYR A 1 96 ? -3.777 -0.916 -11.320 1.00 82.25 96 TYR A O 1
ATOM 781 N N . ALA A 1 97 ? -3.240 -2.933 -12.141 1.00 84.38 97 ALA A N 1
ATOM 782 C CA . ALA A 1 97 ? -4.336 -3.637 -11.469 1.00 84.38 97 ALA A CA 1
ATOM 783 C C . ALA A 1 97 ? -4.359 -3.452 -9.934 1.00 84.38 97 ALA A C 1
ATOM 785 O O . ALA A 1 97 ? -5.434 -3.172 -9.399 1.00 84.38 97 ALA A O 1
ATOM 786 N N . PRO A 1 98 ? -3.231 -3.521 -9.198 1.00 82.69 98 PRO A N 1
ATOM 787 C CA . PRO A 1 98 ? -3.219 -3.263 -7.758 1.00 82.69 98 PRO A CA 1
ATOM 788 C C . PRO A 1 98 ? -3.637 -1.830 -7.395 1.00 82.69 98 PRO A C 1
ATOM 790 O O . PRO A 1 98 ? -4.377 -1.635 -6.430 1.00 82.69 98 PRO A O 1
ATOM 793 N N . TYR A 1 99 ? -3.228 -0.826 -8.182 1.00 82.44 99 TYR A N 1
ATOM 794 C CA . TYR A 1 99 ? -3.626 0.568 -7.948 1.00 82.44 99 TYR A CA 1
ATOM 795 C C . TYR A 1 99 ? -5.109 0.800 -8.225 1.00 82.44 99 TYR A C 1
ATOM 797 O O . TYR A 1 99 ? -5.759 1.531 -7.480 1.00 82.44 99 TYR A O 1
ATOM 805 N N . ALA A 1 100 ? -5.669 0.132 -9.237 1.00 85.94 100 ALA A N 1
ATOM 806 C CA . ALA A 1 100 ? -7.102 0.180 -9.517 1.00 85.94 100 ALA A CA 1
ATOM 807 C C . ALA A 1 100 ? -7.950 -0.388 -8.361 1.00 85.94 100 ALA A C 1
ATOM 809 O O . ALA A 1 100 ? -9.109 -0.007 -8.202 1.00 85.94 100 ALA A O 1
ATOM 810 N N . MET A 1 101 ? -7.373 -1.254 -7.519 1.00 83.44 101 MET A N 1
ATOM 811 C CA . MET A 1 101 ? -8.043 -1.828 -6.347 1.00 83.44 101 MET A CA 1
ATOM 812 C C . MET A 1 101 ? -7.957 -0.946 -5.091 1.00 83.44 101 MET A C 1
ATOM 814 O O . MET A 1 101 ? -8.713 -1.176 -4.145 1.00 83.44 101 MET A O 1
ATOM 818 N N . LEU A 1 102 ? -7.104 0.089 -5.062 1.00 82.38 102 LEU A N 1
ATOM 819 C CA . LEU A 1 102 ? -6.947 0.974 -3.895 1.00 82.38 102 LEU A CA 1
ATOM 820 C C . LEU A 1 102 ? -8.257 1.636 -3.421 1.00 82.38 102 LEU A C 1
ATOM 822 O O . LEU A 1 102 ? -8.512 1.610 -2.211 1.00 82.38 102 LEU A O 1
ATOM 826 N N . PRO A 1 103 ? -9.126 2.172 -4.306 1.00 82.50 103 PRO A N 1
ATOM 827 C CA . PRO A 1 103 ? -10.392 2.776 -3.886 1.00 82.50 103 PRO A CA 1
ATOM 828 C C . PRO A 1 103 ? -11.326 1.780 -3.189 1.00 82.50 103 PRO A C 1
ATOM 830 O O . PRO A 1 103 ? -12.085 2.164 -2.303 1.00 82.50 103 PRO A O 1
ATOM 833 N N . VAL A 1 104 ? -11.253 0.499 -3.562 1.00 82.94 104 VAL A N 1
ATOM 834 C CA . VAL A 1 104 ? -12.072 -0.585 -2.995 1.00 82.94 104 VAL A CA 1
ATOM 835 C C . VAL A 1 104 ? -11.450 -1.136 -1.710 1.00 82.94 104 VAL A C 1
ATOM 837 O O . VAL A 1 104 ? -12.162 -1.533 -0.785 1.00 82.94 104 VAL A O 1
ATOM 840 N N . LEU A 1 105 ? -10.123 -1.119 -1.597 1.00 79.56 105 LEU A N 1
ATOM 841 C CA . LEU A 1 105 ? -9.424 -1.639 -0.427 1.00 79.56 105 LEU A CA 1
ATOM 842 C C . LEU A 1 105 ? -9.684 -0.827 0.840 1.00 79.56 105 LEU A C 1
ATOM 844 O O . LEU A 1 105 ? -9.802 -1.409 1.917 1.00 79.56 105 LEU A O 1
ATOM 848 N N . ASN A 1 106 ? -9.809 0.495 0.741 1.00 77.44 106 ASN A N 1
ATOM 849 C CA . ASN A 1 106 ? -10.103 1.349 1.896 1.00 77.44 106 ASN A CA 1
ATOM 850 C C . ASN A 1 106 ? -11.424 0.996 2.606 1.00 77.44 106 ASN A C 1
ATOM 852 O O . ASN A 1 106 ? -11.402 0.737 3.816 1.00 77.44 106 ASN A O 1
ATOM 856 N N . PRO A 1 107 ? -12.577 0.934 1.916 1.00 79.06 107 PRO A N 1
ATOM 857 C CA . PRO A 1 107 ? -13.817 0.501 2.547 1.00 79.06 107 PRO A CA 1
ATOM 858 C C . PRO A 1 107 ? -13.758 -0.973 2.962 1.00 79.06 107 PRO A C 1
ATOM 860 O O . PRO A 1 107 ? -14.268 -1.313 4.028 1.00 79.06 107 PRO A O 1
ATOM 863 N N . LEU A 1 108 ? -13.085 -1.842 2.197 1.00 81.25 108 LEU A N 1
ATOM 864 C CA . LEU A 1 108 ? -12.979 -3.267 2.527 1.00 81.25 108 LEU A CA 1
ATOM 865 C C . LEU A 1 108 ? -12.187 -3.510 3.820 1.00 81.25 108 LEU A C 1
ATOM 867 O O . LEU A 1 108 ? -12.628 -4.254 4.695 1.00 81.25 108 LEU A O 1
ATOM 871 N N . THR A 1 109 ? -11.044 -2.848 3.979 1.00 77.81 109 THR A N 1
ATOM 872 C CA . THR A 1 109 ? -10.226 -2.927 5.198 1.00 77.81 109 THR A CA 1
ATOM 873 C C . THR A 1 109 ? -10.967 -2.364 6.403 1.00 77.81 109 THR A C 1
ATOM 875 O O . THR A 1 109 ? -10.949 -2.986 7.465 1.00 77.81 109 THR A O 1
ATOM 878 N N . THR A 1 110 ? -11.705 -1.266 6.230 1.00 77.75 110 THR A N 1
ATOM 879 C CA . THR A 1 110 ? -12.597 -0.712 7.263 1.00 77.75 110 THR A CA 1
ATOM 880 C C . THR A 1 110 ? -13.663 -1.732 7.682 1.00 77.75 110 THR A C 1
ATOM 882 O O . THR A 1 110 ? -13.836 -2.010 8.873 1.00 77.75 110 THR A O 1
ATOM 885 N N . LEU A 1 111 ? -14.337 -2.347 6.705 1.00 80.94 111 LEU A N 1
ATOM 886 C CA . LEU A 1 111 ? -15.395 -3.335 6.922 1.00 80.94 111 LEU A CA 1
ATOM 887 C C . LEU A 1 111 ? -14.876 -4.585 7.647 1.00 80.94 111 LEU A C 1
ATOM 889 O O . LEU A 1 111 ? -15.540 -5.111 8.543 1.00 80.94 111 LEU A O 1
ATOM 893 N N . LEU A 1 112 ? -13.680 -5.052 7.281 1.00 77.62 112 LEU A N 1
ATOM 894 C CA . LEU A 1 112 ? -13.051 -6.231 7.873 1.00 77.62 112 LEU A CA 1
ATOM 895 C C . LEU A 1 112 ? -12.460 -5.954 9.260 1.00 77.62 112 LEU A C 1
ATOM 897 O O . LEU A 1 112 ? -12.506 -6.839 10.115 1.00 77.62 112 LEU A O 1
ATOM 901 N N . CYS A 1 113 ? -11.929 -4.760 9.523 1.00 71.44 113 CYS A N 1
ATOM 902 C CA . CYS A 1 113 ? -11.236 -4.463 10.782 1.00 71.44 113 CYS A CA 1
ATOM 903 C C . CYS A 1 113 ? -12.181 -4.041 11.913 1.00 71.44 113 CYS A C 1
ATOM 905 O O . CYS A 1 113 ? -11.940 -4.365 13.081 1.00 71.44 113 CYS A O 1
ATOM 907 N N . ILE A 1 114 ? -13.283 -3.362 11.594 1.00 77.19 114 ILE A N 1
ATOM 908 C CA . ILE A 1 114 ? -14.203 -2.837 12.603 1.00 77.19 114 ILE A CA 1
ATOM 909 C C . ILE A 1 114 ? -15.288 -3.874 12.915 1.00 77.19 114 ILE A C 1
ATOM 911 O O . ILE A 1 114 ? -16.167 -4.192 12.114 1.00 77.19 114 ILE A O 1
ATOM 915 N N . SER A 1 115 ? -15.262 -4.385 14.145 1.00 75.06 115 SER A N 1
ATOM 916 C CA . SER A 1 115 ? -16.169 -5.445 14.607 1.00 75.06 115 SER A CA 1
ATOM 917 C C . SER A 1 115 ? -17.657 -5.072 14.555 1.00 75.06 115 SER A C 1
ATOM 919 O O . SER A 1 115 ? -18.498 -5.958 14.396 1.00 75.06 115 SER A O 1
ATOM 921 N N . GLN A 1 116 ? -17.986 -3.782 14.675 1.00 76.12 116 GLN A N 1
ATOM 922 C CA . GLN A 1 116 ? -19.357 -3.265 14.604 1.00 76.12 116 GLN A CA 1
ATOM 923 C C . GLN A 1 116 ? -19.942 -3.416 13.195 1.00 76.12 116 GLN A C 1
ATOM 925 O O . GLN A 1 116 ? -21.035 -3.965 13.053 1.00 76.12 116 GLN A O 1
ATOM 930 N N . TYR A 1 117 ? -19.178 -3.037 12.165 1.00 77.81 117 TYR A N 1
ATOM 931 C CA . TYR A 1 117 ? -19.586 -3.201 10.770 1.00 77.81 117 TYR A CA 1
ATOM 932 C C . TYR A 1 117 ? -19.789 -4.675 10.416 1.00 77.81 117 TYR A C 1
ATOM 934 O O . TYR A 1 117 ? -20.813 -5.025 9.836 1.00 77.81 117 TYR A O 1
ATOM 942 N N . ARG A 1 118 ? -18.898 -5.576 10.859 1.00 81.56 118 ARG A N 1
ATOM 943 C CA . ARG A 1 118 ? -19.079 -7.025 10.640 1.00 81.56 118 ARG A CA 1
ATOM 944 C C . ARG A 1 118 ? -20.367 -7.565 11.265 1.00 81.56 118 ARG A C 1
ATOM 946 O O . ARG A 1 118 ? -21.047 -8.390 10.659 1.00 81.56 118 ARG A O 1
ATOM 953 N N . ARG A 1 119 ? -20.720 -7.112 12.475 1.00 81.56 119 ARG A N 1
ATOM 954 C CA . ARG A 1 119 ? -21.966 -7.528 13.144 1.00 81.56 119 ARG A CA 1
ATOM 955 C C . ARG A 1 119 ? -23.200 -7.050 12.384 1.00 81.56 119 ARG A C 1
ATOM 957 O O . ARG A 1 119 ? -24.107 -7.852 12.176 1.00 81.56 119 ARG A O 1
ATOM 964 N N . GLN A 1 120 ? -23.209 -5.796 11.938 1.00 81.19 120 GLN A N 1
ATOM 965 C CA . GLN A 1 120 ? -24.305 -5.243 11.139 1.00 81.19 120 GLN A CA 1
ATOM 966 C C . GLN A 1 120 ? -24.434 -5.954 9.788 1.00 81.19 120 GLN A C 1
ATOM 968 O O . GLN A 1 120 ? -25.535 -6.333 9.400 1.00 81.19 120 GLN A O 1
ATOM 973 N N . LEU A 1 121 ? -23.317 -6.236 9.112 1.00 81.56 121 LEU A N 1
ATOM 974 C CA . LEU A 1 121 ? -23.326 -6.975 7.850 1.00 81.56 121 LEU A CA 1
ATOM 975 C C . LEU A 1 121 ? -23.907 -8.386 8.032 1.00 81.56 121 LEU A C 1
ATOM 977 O O . LEU A 1 121 ? -24.783 -8.800 7.277 1.00 81.56 121 LEU A O 1
ATOM 981 N N . CYS A 1 122 ? -23.491 -9.103 9.083 1.00 80.88 122 CYS A N 1
ATOM 982 C CA . CYS A 1 122 ? -24.055 -10.410 9.428 1.00 80.88 122 CYS A CA 1
ATOM 983 C C . CYS A 1 122 ? -25.557 -10.341 9.732 1.00 80.88 122 CYS A C 1
ATOM 985 O O . CYS A 1 122 ? -26.289 -11.255 9.355 1.00 80.88 122 CYS A O 1
ATOM 987 N N . GLN A 1 123 ? -26.032 -9.285 10.398 1.00 82.12 123 GLN A N 1
ATOM 988 C CA . GLN A 1 123 ? -27.463 -9.082 10.642 1.00 82.12 123 GLN A CA 1
ATOM 989 C C . GLN A 1 123 ? -28.224 -8.857 9.332 1.00 82.12 123 GLN A C 1
ATOM 991 O O . GLN A 1 123 ? -29.221 -9.532 9.102 1.00 82.12 123 GLN A O 1
ATOM 996 N N . ILE A 1 124 ? -27.722 -8.003 8.436 1.00 80.62 124 ILE A N 1
ATOM 997 C CA . ILE A 1 124 ? -28.342 -7.738 7.127 1.00 80.62 124 ILE A CA 1
ATOM 998 C C . ILE A 1 124 ? -28.392 -9.012 6.272 1.00 80.62 124 ILE A C 1
ATOM 1000 O O . ILE A 1 124 ? -29.430 -9.332 5.695 1.00 80.62 124 ILE A O 1
ATOM 1004 N N . VAL A 1 125 ? -27.298 -9.778 6.213 1.00 79.50 125 VAL A N 1
ATOM 1005 C CA . VAL A 1 125 ? -27.241 -11.038 5.452 1.00 79.50 125 VAL A CA 1
ATOM 1006 C C . VAL A 1 125 ? -28.197 -12.083 6.036 1.00 79.50 125 VAL A C 1
ATOM 1008 O O . VAL A 1 125 ? -28.887 -12.773 5.283 1.00 79.50 125 VAL A O 1
ATOM 1011 N N . ARG A 1 126 ? -28.293 -12.183 7.369 1.00 74.62 126 ARG A N 1
ATOM 1012 C CA . ARG A 1 126 ? -29.260 -13.074 8.031 1.00 74.62 126 ARG A CA 1
ATOM 1013 C C . ARG A 1 126 ? -30.698 -12.649 7.743 1.00 74.62 126 ARG A C 1
ATOM 1015 O O . ARG A 1 126 ? -31.498 -13.500 7.376 1.00 74.62 126 ARG A O 1
ATOM 1022 N N . LEU A 1 127 ? -31.012 -11.358 7.821 1.00 65.50 127 LEU A N 1
ATOM 1023 C CA . LEU A 1 127 ? -32.343 -10.827 7.510 1.00 65.50 127 LEU A CA 1
ATOM 1024 C C . LEU A 1 127 ? -32.737 -11.074 6.046 1.00 65.50 127 LEU A C 1
ATOM 1026 O O . LEU A 1 127 ? -33.877 -11.447 5.788 1.00 65.50 127 LEU A O 1
ATOM 1030 N N . LYS A 1 128 ? -31.799 -10.972 5.094 1.00 60.97 128 LYS A N 1
ATOM 1031 C CA . LYS A 1 128 ? -32.049 -11.336 3.687 1.00 60.97 128 LYS A CA 1
ATOM 1032 C C . LYS A 1 128 ? -32.330 -12.829 3.500 1.00 60.97 128 LYS A C 1
ATOM 1034 O O . LYS A 1 128 ? -33.208 -13.176 2.716 1.00 60.97 128 LYS A O 1
ATOM 1039 N N . LYS A 1 129 ? -31.646 -13.709 4.244 1.00 58.31 129 LYS A N 1
ATOM 1040 C CA . LYS A 1 129 ? -31.949 -15.153 4.249 1.00 58.31 129 LYS A CA 1
ATOM 1041 C C . LYS A 1 129 ? -33.369 -15.448 4.741 1.00 58.31 129 LYS A C 1
ATOM 1043 O O . LYS A 1 129 ? -34.023 -16.319 4.180 1.00 58.31 129 LYS A O 1
ATOM 1048 N N . PHE A 1 130 ? -33.853 -14.714 5.743 1.00 52.44 130 PHE A N 1
ATOM 1049 C CA . PHE A 1 130 ? -35.223 -14.871 6.239 1.00 52.44 130 PHE A CA 1
ATOM 1050 C C . PHE A 1 130 ? -36.268 -14.242 5.305 1.00 52.44 130 PHE A C 1
ATOM 1052 O O . PHE A 1 130 ? -37.293 -14.863 5.055 1.00 52.44 130 PHE A O 1
ATOM 1059 N N . ALA A 1 131 ? -35.992 -13.076 4.712 1.00 53.09 131 ALA A N 1
ATOM 1060 C CA . ALA A 1 131 ? -36.924 -12.403 3.803 1.00 53.09 131 ALA A CA 1
ATOM 1061 C C . ALA A 1 131 ? -37.198 -13.199 2.511 1.00 53.09 131 ALA A C 1
ATOM 1063 O O . ALA A 1 131 ? -38.334 -13.234 2.046 1.00 53.09 131 ALA A O 1
ATOM 1064 N N . VAL A 1 132 ? -36.184 -13.883 1.964 1.00 53.62 132 VAL A N 1
ATOM 1065 C CA . VAL A 1 132 ? -36.338 -14.764 0.787 1.00 53.62 132 VAL A CA 1
ATOM 1066 C C . VAL A 1 132 ? -37.108 -16.046 1.133 1.00 53.62 132 VAL A C 1
ATOM 1068 O O . VAL A 1 132 ? -37.805 -16.597 0.287 1.00 53.62 132 VAL A O 1
ATOM 1071 N N . SER A 1 133 ? -37.049 -16.500 2.389 1.00 49.88 133 SER A N 1
ATOM 1072 C CA . SER A 1 133 ? -37.798 -17.676 2.848 1.00 49.88 133 SER A CA 1
ATOM 1073 C C . SER A 1 133 ? -39.276 -17.386 3.145 1.00 49.88 133 SER A C 1
ATOM 1075 O O . SER A 1 133 ? -40.047 -18.329 3.290 1.00 49.88 133 SER A O 1
ATOM 1077 N N . SER A 1 134 ? -39.682 -16.114 3.230 1.00 49.91 134 SER A N 1
ATOM 1078 C CA . SER A 1 134 ? -41.070 -15.706 3.503 1.00 49.91 134 SER A CA 1
ATOM 1079 C C . SER A 1 134 ? -41.868 -15.315 2.252 1.00 49.91 134 SER A C 1
ATOM 1081 O O . SER A 1 134 ? -43.025 -14.934 2.382 1.00 49.91 134 SER A O 1
ATOM 1083 N N . THR A 1 135 ? -41.291 -15.383 1.043 1.00 46.91 135 THR A N 1
ATOM 1084 C CA . THR A 1 135 ? -41.991 -14.987 -0.202 1.00 46.91 135 THR A CA 1
ATOM 1085 C C . THR A 1 135 ? -42.673 -16.144 -0.940 1.00 46.91 135 THR A C 1
ATOM 1087 O O . THR A 1 135 ? -43.274 -15.930 -1.989 1.00 46.91 135 THR A O 1
ATOM 1090 N N . VAL A 1 136 ? -42.630 -17.365 -0.403 1.00 48.94 136 VAL A N 1
ATOM 1091 C CA . VAL A 1 136 ? -43.375 -18.511 -0.939 1.00 48.94 136 VAL A CA 1
ATOM 1092 C C . VAL A 1 136 ? -44.413 -18.907 0.110 1.00 48.94 136 VAL A C 1
ATOM 1094 O O . VAL A 1 136 ? -44.060 -19.232 1.237 1.00 48.94 136 VAL A O 1
ATOM 1097 N N . ILE A 1 137 ? -45.687 -18.882 -0.291 1.00 50.19 137 ILE A N 1
ATOM 1098 C CA . ILE A 1 137 ? -46.919 -19.132 0.484 1.00 50.19 137 ILE A CA 1
ATOM 1099 C C . ILE A 1 137 ? -47.542 -17.880 1.136 1.00 50.19 137 ILE A C 1
ATOM 1101 O O . ILE A 1 137 ? -47.573 -17.703 2.350 1.00 50.19 137 ILE A O 1
ATOM 1105 N N . THR A 1 138 ? -48.201 -17.057 0.321 1.00 47.72 138 THR A N 1
ATOM 1106 C CA . THR A 1 138 ? -49.641 -16.804 0.526 1.00 47.72 138 THR A CA 1
ATOM 1107 C C . THR A 1 138 ? -50.269 -16.464 -0.828 1.00 47.72 138 THR A C 1
ATOM 1109 O O . THR A 1 138 ? -49.697 -15.693 -1.594 1.00 47.72 138 THR A O 1
ATOM 1112 N N . PRO A 1 139 ? -51.431 -17.049 -1.145 1.00 50.91 139 PRO A N 1
ATOM 1113 C CA . PRO A 1 139 ? -52.632 -16.289 -0.840 1.00 50.91 139 PRO A CA 1
ATOM 1114 C C . PRO A 1 139 ? -53.727 -17.172 -0.242 1.00 50.91 139 PRO A C 1
ATOM 1116 O O . PRO A 1 139 ? -53.921 -18.308 -0.657 1.00 50.91 139 PRO A O 1
ATOM 1119 N N . SER A 1 140 ? -54.474 -16.622 0.711 1.00 38.94 140 SER A N 1
ATOM 1120 C CA . SER A 1 140 ? -55.935 -16.518 0.617 1.00 38.94 140 SER A CA 1
ATOM 1121 C C . SER A 1 140 ? -56.536 -16.259 2.001 1.00 38.94 140 SER A C 1
ATOM 1123 O O . SER A 1 140 ? -56.645 -17.144 2.839 1.00 38.94 140 SER A O 1
ATOM 1125 N N . ASN A 1 141 ? -56.952 -15.004 2.173 1.00 43.78 141 ASN A N 1
ATOM 1126 C CA . ASN A 1 141 ? -58.285 -14.642 2.642 1.00 43.78 141 ASN A CA 1
ATOM 1127 C C . ASN A 1 141 ? -58.678 -15.011 4.088 1.00 43.78 141 ASN A C 1
ATOM 1129 O O . ASN A 1 141 ? -59.197 -16.091 4.355 1.00 43.78 141 ASN A O 1
ATOM 1133 N N . LYS A 1 142 ? -58.545 -14.031 4.993 1.00 35.78 142 LYS A N 1
ATOM 1134 C CA . LYS A 1 142 ? -59.668 -13.378 5.704 1.00 35.78 142 LYS A CA 1
ATOM 1135 C C . LYS A 1 142 ? -59.132 -12.427 6.785 1.00 35.78 142 LYS A C 1
ATOM 1137 O O . LYS A 1 142 ? -58.481 -12.846 7.735 1.00 35.78 142 LYS A O 1
ATOM 1142 N N . ALA A 1 143 ? -59.441 -11.144 6.639 1.00 42.56 143 ALA A N 1
ATOM 1143 C CA . ALA A 1 143 ? -59.564 -10.197 7.751 1.00 42.56 143 ALA A CA 1
ATOM 1144 C C . ALA A 1 143 ? -61.033 -10.216 8.245 1.00 42.56 143 ALA A C 1
ATOM 1146 O O . ALA A 1 143 ? -61.860 -10.848 7.581 1.00 42.56 143 ALA A O 1
ATOM 1147 N N . PRO A 1 144 ? -61.453 -9.423 9.250 1.00 58.75 144 PRO A N 1
ATOM 1148 C CA . PRO A 1 144 ? -60.795 -8.925 10.471 1.00 58.75 144 PRO A CA 1
ATOM 1149 C C . PRO A 1 144 ? -61.652 -9.226 11.733 1.00 58.75 144 PRO A C 1
ATOM 1151 O O . PRO A 1 144 ? -62.835 -9.516 11.609 1.00 58.75 144 PRO A O 1
ATOM 1154 N N . CYS A 1 145 ? -61.129 -9.064 12.958 1.00 35.47 145 CYS A N 1
ATOM 1155 C CA . CYS A 1 145 ? -62.003 -8.863 14.130 1.00 35.47 145 CYS A CA 1
ATOM 1156 C C . CYS A 1 145 ? -61.342 -8.041 15.257 1.00 35.47 145 CYS A C 1
ATOM 1158 O O . CYS A 1 145 ? -60.455 -8.516 15.954 1.00 35.47 145 CYS A O 1
ATOM 1160 N N . LEU A 1 146 ? -61.794 -6.784 15.345 1.00 39.94 146 LEU A N 1
ATOM 1161 C CA . LEU A 1 146 ? -62.196 -5.983 16.517 1.00 39.94 146 LEU A CA 1
ATOM 1162 C C . LEU A 1 146 ? -61.458 -6.065 17.885 1.00 39.94 146 LEU A C 1
ATOM 1164 O O . LEU A 1 146 ? -61.457 -7.068 18.585 1.00 39.94 146 LEU A O 1
ATOM 1168 N N . VAL A 1 147 ? -60.979 -4.870 18.268 1.00 44.34 147 VAL A N 1
ATOM 1169 C CA . VAL A 1 147 ? -60.717 -4.210 19.584 1.00 44.34 147 VAL A CA 1
ATOM 1170 C C . VAL A 1 147 ? -61.866 -4.507 20.599 1.00 44.34 147 VAL A C 1
ATOM 1172 O O . VAL A 1 147 ? -62.985 -4.651 20.099 1.00 44.34 147 VAL A O 1
ATOM 1175 N N . PRO A 1 148 ? -61.712 -4.546 21.965 1.00 51.72 148 PRO A N 1
ATOM 1176 C CA . PRO A 1 148 ? -61.274 -3.367 22.739 1.00 51.72 148 PRO A CA 1
ATOM 1177 C C . PRO A 1 148 ? -60.660 -3.475 24.169 1.00 51.72 148 PRO A C 1
ATOM 1179 O O . PRO A 1 148 ? -60.854 -4.432 24.899 1.00 51.72 148 PRO A O 1
ATOM 1182 N N . SER A 1 149 ? -60.026 -2.351 24.558 1.00 42.59 149 SER A N 1
ATOM 1183 C CA . SER A 1 149 ? -60.076 -1.624 25.855 1.00 42.59 149 SER A CA 1
ATOM 1184 C C . SER A 1 149 ? -59.577 -2.245 27.180 1.00 42.59 149 SER A C 1
ATOM 1186 O O . SER A 1 149 ? -59.922 -3.358 27.552 1.00 42.59 149 SER A O 1
ATOM 1188 N N . GLY A 1 150 ? -58.861 -1.420 27.965 1.00 41.09 150 GLY A N 1
ATOM 1189 C CA . GLY A 1 150 ? -58.567 -1.618 29.398 1.00 41.09 150 GLY A CA 1
ATOM 1190 C C . GLY A 1 150 ? -57.138 -1.201 29.772 1.00 41.09 150 GLY A C 1
ATOM 1191 O O . GLY A 1 150 ? -56.229 -2.017 29.761 1.00 41.09 150 GLY A O 1
ATOM 1192 N N . SER A 1 151 ? -56.826 0.090 29.921 1.00 47.25 151 SER A N 1
ATOM 1193 C CA . SER A 1 151 ? -56.891 0.843 31.188 1.00 47.25 151 SER A CA 1
ATOM 1194 C C . SER A 1 151 ? -56.344 0.085 32.408 1.00 47.25 151 SER A C 1
ATOM 1196 O O . SER A 1 151 ? -57.034 -0.772 32.954 1.00 47.25 151 SER A O 1
ATOM 1198 N N . LYS A 1 152 ? -55.138 0.458 32.870 1.00 44.97 152 LYS A N 1
ATOM 1199 C CA . LYS A 1 152 ? -54.867 0.766 34.288 1.00 44.97 152 LYS A CA 1
ATOM 1200 C C . LYS A 1 152 ? -53.480 1.381 34.487 1.00 44.97 152 LYS A C 1
ATOM 1202 O O . LYS A 1 152 ? -52.441 0.741 34.389 1.00 44.97 152 LYS A O 1
ATOM 1207 N N . MET A 1 153 ? -53.541 2.667 34.793 1.00 47.00 153 MET A N 1
ATOM 1208 C CA . MET A 1 153 ? -52.538 3.511 35.422 1.00 47.00 153 MET A CA 1
ATOM 1209 C C . MET A 1 153 ? -52.472 3.132 36.911 1.00 47.00 153 MET A C 1
ATOM 1211 O O . MET A 1 153 ? -53.517 3.033 37.552 1.00 47.00 153 MET A O 1
ATOM 1215 N N . SER A 1 154 ? -51.279 2.908 37.468 1.00 51.72 154 SER A N 1
ATOM 1216 C CA . SER A 1 154 ? -51.086 2.824 38.921 1.00 51.72 154 SER A CA 1
ATOM 1217 C C . SER A 1 154 ? -49.804 3.545 39.311 1.00 51.72 154 SER A C 1
ATOM 1219 O O . SER A 1 154 ? -48.695 3.060 39.109 1.00 51.72 154 SER A O 1
ATOM 1221 N N . ILE A 1 155 ? -50.020 4.730 39.865 1.00 50.62 155 ILE A N 1
ATOM 1222 C CA . ILE A 1 155 ? -49.102 5.524 40.674 1.00 50.62 155 ILE A CA 1
ATOM 1223 C C . ILE A 1 155 ? -48.863 4.767 41.986 1.00 50.62 155 ILE A C 1
ATOM 1225 O O . ILE A 1 155 ? -49.833 4.354 42.616 1.00 50.62 155 ILE A O 1
ATOM 1229 N N . ILE A 1 156 ? -47.611 4.627 42.429 1.00 57.41 156 ILE A N 1
ATOM 1230 C CA . ILE A 1 156 ? -47.296 4.392 43.846 1.00 57.41 156 ILE A CA 1
ATOM 1231 C C . ILE A 1 156 ? -46.156 5.331 44.242 1.00 57.41 156 ILE A C 1
ATOM 1233 O O . ILE A 1 156 ? -45.082 5.328 43.644 1.00 57.41 156 ILE A O 1
ATOM 1237 N N . ALA A 1 157 ? -46.465 6.154 45.238 1.00 54.84 157 ALA A N 1
ATOM 1238 C CA . ALA A 1 157 ? -45.595 7.065 45.961 1.00 54.84 157 ALA A CA 1
ATOM 1239 C C . ALA A 1 157 ? -45.208 6.469 47.331 1.00 54.84 157 ALA A C 1
ATOM 1241 O O . ALA A 1 157 ? -45.834 5.511 47.784 1.00 54.84 157 ALA A O 1
ATOM 1242 N N . SER A 1 158 ? -44.290 7.162 48.021 1.00 51.88 158 SER A N 1
ATOM 1243 C CA . SER A 1 158 ? -43.893 7.017 49.439 1.00 51.88 158 SER A CA 1
ATOM 1244 C C . SER A 1 158 ? -42.854 5.913 49.700 1.00 51.88 158 SER A C 1
ATOM 1246 O O . SER A 1 158 ? -43.025 4.782 49.262 1.00 51.88 158 SER A O 1
ATOM 1248 N N . LYS A 1 159 ? -41.720 6.175 50.357 1.00 50.41 159 LYS A N 1
ATOM 1249 C CA . LYS A 1 159 ? -41.441 7.061 51.503 1.00 50.41 159 LYS A CA 1
ATOM 1250 C C . LYS A 1 159 ? -40.194 7.919 51.317 1.00 50.41 159 LYS A C 1
ATOM 1252 O O . LYS A 1 159 ? -39.235 7.416 50.695 1.00 50.41 159 LYS A O 1
#

InterPro domains:
  IPR019428 7TM GPCR, serpentine receptor class r (Str) [PF10326] (4-120)

Foldseek 3Di:
DDQPDDPVVVVVLVVLVVVLVVVLVVLVVVLVVLVVVLVVCVVPDDPVVNLVSVLVSVLSVVLSVLVNVLSVQLSVLVVCCSVPVVPVPPSVCVNVVSVVCSVVVSVVSNCVSDPVNVVVVVVVVVVVVVVVVPPPDDDDDDDDDDDDDDDDDDDDDDD

Sequence (159 aa):
MTFQFHFPTLIYLATVSFITTSSVGILTWFNIRVAAHLRAAKAHMHGKTIRLQQQITWQLNLQSVFPALCSTQTFAFVFIIVFTPDYSGGMFMFIYAPYAMLPVLNPLTTLLCISQYRRQLCQIVRLKKFAVSSTVITPSNKAPCLVPSGSKMSIIASK

pLDDT: mean 72.49, std 13.51, range [35.47, 85.94]

Organism: Panagrellus redivivus (NCBI:txid6233)

Radius of gyration: 29.61 Å; chains: 1; bounding box: 85×28×81 Å